Protein AF-A2BHP4-F1 (afd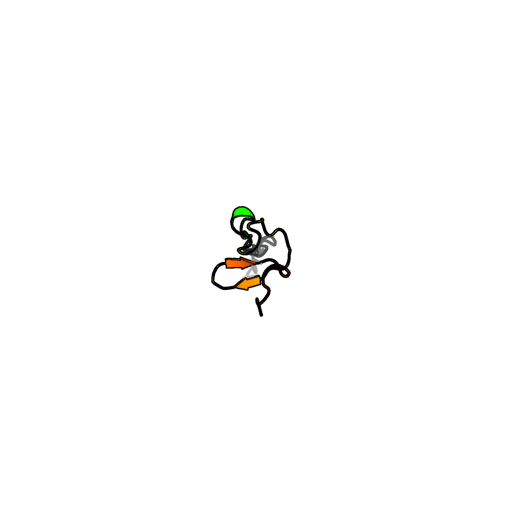b_monomer_lite)

pLDDT: mean 71.38, std 14.59, range [43.28, 90.25]

Sequence (59 aa):
MSSAIERKSLDPSEEPVDEVLQIPPSLLTCGGCQQNIGDRYFLKAIDQYWHEDCLSCDL

Foldseek 3Di:
DDDDDPPPPDPPPPDPPPPPPPVPQVQQAAPQPRDGDPDPDWDQDPNHIHRPVRPDDDD

InterPro domains:
  IPR001781 Zinc finger, LIM-type [PF00412] (30-57)
  IPR001781 Zinc finger, LIM-type [PS50023] (28-59)
  IPR050945 LMO/RBTN Transcription Factors [PTHR45787] (2-59)

Secondary structure (DSSP, 8-state):
-----------TT-----------GGG-BBTTT--B---SS-EEETTEEE-TTT-----

Organism: Mus musculus (NCBI:txid10090)

Radius of gyration: 23.87 Å; chains: 1; bounding box: 29×21×81 Å

Structure (mmCIF, N/CA/C/O backbone):
data_AF-A2BHP4-F1
#
_entry.id   AF-A2BHP4-F1
#
loop_
_atom_site.group_PDB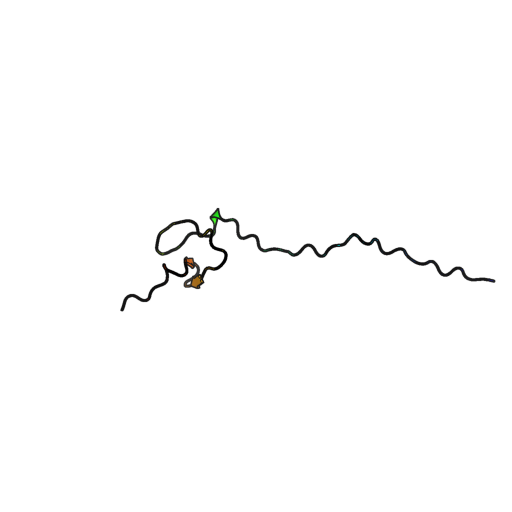
_atom_site.id
_atom_site.type_symbol
_atom_site.label_atom_id
_atom_site.label_alt_id
_atom_site.label_comp_id
_atom_site.label_asym_id
_atom_site.label_entity_id
_atom_site.label_seq_id
_atom_site.pdbx_PDB_ins_code
_atom_site.Cartn_x
_atom_site.Cartn_y
_atom_site.Cartn_z
_atom_site.occupancy
_atom_site.B_iso_or_equiv
_atom_site.auth_seq_id
_atom_site.auth_comp_id
_atom_site.auth_asym_id
_atom_site.auth_atom_id
_atom_site.pdbx_PDB_model_num
ATOM 1 N N . MET A 1 1 ? -12.478 -13.758 66.490 1.00 49.69 1 MET A N 1
ATOM 2 C CA . MET A 1 1 ? -11.762 -12.888 65.533 1.00 49.69 1 MET A CA 1
ATOM 3 C C . MET A 1 1 ? -11.675 -13.634 64.211 1.00 49.69 1 MET A C 1
ATOM 5 O O . MET A 1 1 ? -10.762 -14.418 64.012 1.00 49.69 1 MET A O 1
ATOM 9 N N . SER A 1 2 ? -12.699 -13.511 63.372 1.00 43.28 2 SER A N 1
ATOM 10 C CA . SER A 1 2 ? -12.794 -14.268 62.120 1.00 43.28 2 SER A CA 1
ATOM 11 C C . SER A 1 2 ? -12.618 -13.276 60.981 1.00 43.28 2 SER A C 1
ATOM 13 O O . SER A 1 2 ? -13.517 -12.483 60.716 1.00 43.28 2 SER A O 1
ATOM 15 N N . SER A 1 3 ? -11.426 -13.251 60.390 1.00 49.59 3 SER A N 1
ATOM 16 C CA . SER A 1 3 ? -11.084 -12.337 59.301 1.00 49.59 3 SER A CA 1
ATOM 17 C C . SER A 1 3 ? -11.823 -12.751 58.030 1.00 49.59 3 SER A C 1
ATOM 19 O O . SER A 1 3 ? -11.592 -13.839 57.503 1.00 49.59 3 SER A O 1
ATOM 21 N N . ALA A 1 4 ? -12.728 -11.896 57.557 1.00 60.28 4 ALA A N 1
ATOM 22 C CA . ALA A 1 4 ? -13.376 -12.051 56.263 1.00 60.28 4 ALA A CA 1
ATOM 23 C C . ALA A 1 4 ? -12.336 -11.836 55.153 1.00 60.28 4 ALA A C 1
ATOM 25 O O . ALA A 1 4 ? -11.639 -10.823 55.120 1.00 60.28 4 ALA A O 1
ATOM 26 N N . ILE A 1 5 ? -12.199 -12.821 54.269 1.00 64.50 5 ILE A N 1
ATOM 27 C CA . ILE A 1 5 ? -11.338 -12.739 53.091 1.00 64.50 5 ILE A CA 1
ATOM 28 C C . ILE A 1 5 ? -12.157 -12.029 52.013 1.00 64.50 5 ILE A 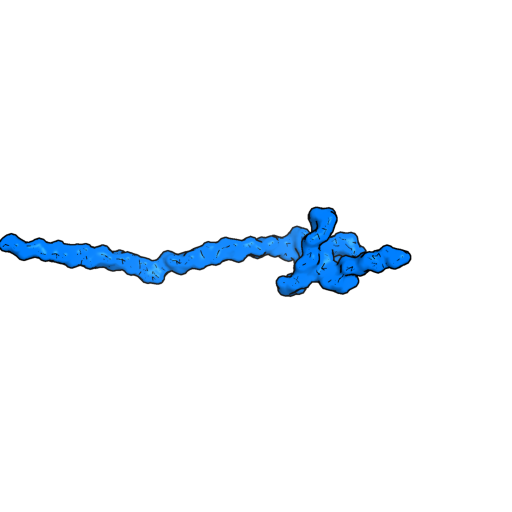C 1
ATOM 30 O O . ILE A 1 5 ? -13.005 -12.646 51.370 1.00 64.50 5 ILE A O 1
ATOM 34 N N . GLU A 1 6 ? -11.932 -10.724 51.864 1.00 63.44 6 GLU A N 1
ATOM 35 C CA . GLU A 1 6 ? -12.560 -9.886 50.839 1.00 63.44 6 GLU A CA 1
ATOM 36 C C . GLU A 1 6 ? -12.064 -10.333 49.456 1.00 63.44 6 GLU A C 1
ATOM 38 O O . GLU A 1 6 ? -10.956 -10.008 49.011 1.00 63.44 6 GLU A O 1
ATOM 43 N N . ARG A 1 7 ? -12.872 -11.152 48.780 1.00 61.28 7 ARG A N 1
ATOM 44 C CA . ARG A 1 7 ? -12.645 -11.533 47.388 1.00 61.28 7 ARG A CA 1
ATOM 45 C C . ARG A 1 7 ? -12.967 -10.320 46.527 1.00 61.28 7 ARG A C 1
ATOM 47 O O . ARG A 1 7 ? -14.114 -10.105 46.161 1.00 61.28 7 ARG A O 1
ATOM 54 N N . LYS A 1 8 ? -11.941 -9.529 46.219 1.00 56.06 8 LYS A N 1
ATOM 55 C CA . LYS A 1 8 ? -11.990 -8.498 45.182 1.00 56.06 8 LYS A CA 1
ATOM 56 C C . LYS A 1 8 ? -12.496 -9.128 43.876 1.00 56.06 8 LYS A C 1
ATOM 58 O O . LYS A 1 8 ? -11.777 -9.888 43.232 1.00 56.06 8 LYS A O 1
ATOM 63 N N . SER A 1 9 ? -13.751 -8.862 43.530 1.00 53.19 9 SER A N 1
ATOM 64 C CA . SER A 1 9 ? -14.306 -9.156 42.213 1.00 53.19 9 SER A CA 1
ATOM 65 C C . SER A 1 9 ? -13.528 -8.320 41.206 1.00 53.19 9 SER A C 1
ATOM 67 O O . SER A 1 9 ? -13.703 -7.108 41.137 1.00 53.19 9 SER A O 1
ATOM 69 N N . LEU A 1 10 ? -12.592 -8.952 40.505 1.00 56.50 10 LEU A N 1
ATOM 70 C CA . LEU A 1 10 ? -11.985 -8.368 39.319 1.00 56.50 10 LEU A CA 1
ATOM 71 C C . LEU A 1 10 ? -13.070 -8.401 38.244 1.00 56.50 10 LEU A C 1
ATOM 73 O O . LEU A 1 10 ? -13.598 -9.471 37.937 1.00 56.50 10 LEU A O 1
ATOM 77 N N . ASP A 1 11 ? -13.464 -7.217 37.788 1.00 55.91 11 ASP A N 1
ATOM 78 C CA . ASP A 1 11 ? -14.434 -7.033 36.717 1.00 55.91 11 ASP A CA 1
ATOM 79 C C . ASP A 1 11 ? -13.998 -7.850 35.480 1.00 55.91 11 ASP A C 1
ATOM 81 O O . ASP A 1 11 ? -12.827 -7.766 35.100 1.00 55.91 11 ASP A O 1
ATOM 85 N N . PRO A 1 12 ? -14.869 -8.679 34.874 1.00 51.75 12 PRO A N 1
ATOM 86 C CA . PRO A 1 12 ? -14.490 -9.523 33.742 1.00 51.75 12 PRO A CA 1
ATOM 87 C C . PRO A 1 12 ? -14.285 -8.766 32.417 1.00 51.75 12 PRO A C 1
ATOM 89 O O . PRO A 1 12 ? -14.056 -9.429 31.410 1.00 51.75 12 PRO A O 1
ATOM 92 N N . SER A 1 13 ? -14.402 -7.433 32.375 1.00 48.38 13 SER A N 1
ATOM 93 C CA . SER A 1 13 ? -14.651 -6.711 31.114 1.00 48.38 13 SER A CA 1
ATOM 94 C C . SER A 1 13 ? -13.466 -5.944 30.527 1.00 48.38 13 SER A C 1
ATOM 96 O O . SER A 1 13 ? -13.638 -5.283 29.505 1.00 48.38 13 SER A O 1
ATOM 98 N N . GLU A 1 14 ? -12.267 -6.033 31.102 1.00 55.41 14 GLU A N 1
ATOM 99 C CA . GLU A 1 14 ? -11.074 -5.421 30.499 1.00 55.41 14 GLU A CA 1
ATOM 100 C C . GLU A 1 14 ? -10.522 -6.346 29.400 1.00 55.41 14 GLU A C 1
ATOM 102 O O . GLU A 1 14 ? -9.480 -6.990 29.547 1.00 55.41 14 GLU A O 1
ATOM 107 N N . GLU A 1 15 ? -11.273 -6.465 28.305 1.00 51.88 15 GLU A N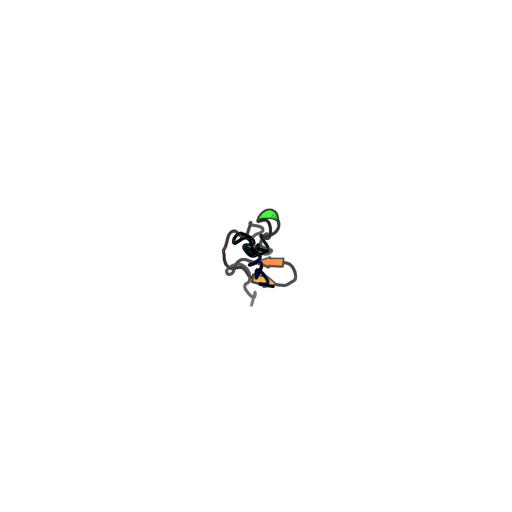 1
ATOM 108 C CA . GLU A 1 15 ? -10.789 -7.094 27.079 1.00 51.88 15 GLU A CA 1
ATOM 109 C C . GLU A 1 15 ? -9.562 -6.300 26.601 1.00 51.88 15 GLU A C 1
ATOM 111 O O . GLU A 1 15 ? -9.621 -5.065 26.557 1.00 51.88 15 GLU A O 1
ATOM 116 N N . PRO A 1 16 ? -8.432 -6.952 26.266 1.00 58.62 16 PRO A N 1
ATOM 117 C CA . PRO A 1 16 ? -7.300 -6.244 25.699 1.00 58.62 16 PRO A CA 1
ATOM 118 C C . PRO A 1 16 ? -7.781 -5.596 24.404 1.00 58.62 16 PRO A C 1
ATOM 120 O O . PRO A 1 16 ? -8.137 -6.286 23.450 1.00 58.62 16 PRO A O 1
ATOM 123 N N . VAL A 1 17 ? -7.833 -4.265 24.393 1.00 54.75 17 VAL A N 1
ATOM 124 C CA . VAL A 1 17 ? -8.004 -3.501 23.165 1.00 54.75 17 VAL A CA 1
ATOM 125 C C . VAL A 1 17 ? -6.799 -3.832 22.299 1.00 54.75 17 VAL A C 1
ATOM 127 O O . VAL A 1 17 ? -5.704 -3.316 22.501 1.00 54.75 17 VAL A O 1
ATOM 130 N N . ASP A 1 18 ? -6.973 -4.796 21.400 1.00 57.06 18 ASP A N 1
ATOM 131 C CA . ASP A 1 18 ? -6.002 -5.075 20.361 1.00 57.06 18 ASP A CA 1
ATOM 132 C C . ASP A 1 18 ? -5.866 -3.746 19.616 1.00 57.06 18 ASP A C 1
ATOM 134 O O . ASP A 1 18 ? -6.828 -3.269 19.003 1.00 57.06 18 ASP A O 1
ATOM 138 N N . GLU A 1 19 ? -4.726 -3.069 19.780 1.00 48.19 19 GLU A N 1
ATOM 139 C CA . GLU A 1 19 ? -4.378 -1.886 19.003 1.00 48.19 19 GLU A CA 1
ATOM 140 C C . GLU A 1 19 ? -4.149 -2.364 17.571 1.00 48.19 19 GLU A C 1
ATOM 142 O O . GLU A 1 19 ? -3.023 -2.452 17.078 1.00 48.19 19 GLU A O 1
ATOM 147 N N . VAL A 1 20 ? -5.241 -2.738 16.899 1.00 60.84 20 VAL A N 1
ATOM 148 C CA . VAL A 1 20 ? -5.249 -3.016 15.479 1.00 60.84 20 VAL A CA 1
ATOM 149 C C . VAL A 1 20 ? -4.811 -1.701 14.872 1.00 60.84 20 VAL A C 1
ATOM 151 O O . VAL A 1 20 ? -5.562 -0.726 14.873 1.00 60.84 20 VAL A O 1
ATOM 154 N N . LEU A 1 21 ? -3.566 -1.655 14.403 1.00 58.06 21 LEU A N 1
ATOM 155 C CA . LEU A 1 21 ? -3.057 -0.591 13.556 1.00 58.06 21 LEU A CA 1
ATOM 156 C C . LEU A 1 21 ? -3.896 -0.627 12.274 1.00 58.06 21 LEU A C 1
ATOM 158 O O . LEU A 1 21 ? -3.485 -1.175 11.256 1.00 58.06 21 LEU A O 1
ATOM 162 N N . GLN A 1 22 ? -5.122 -0.110 12.342 1.00 58.25 22 GLN A N 1
ATOM 163 C CA . GLN A 1 22 ? -6.005 0.099 11.214 1.00 58.25 22 GLN A CA 1
ATOM 164 C C . GLN A 1 22 ? -5.385 1.252 10.444 1.00 58.25 22 GLN A C 1
ATOM 166 O O . GLN A 1 22 ? -5.774 2.407 10.612 1.00 58.25 22 GLN A O 1
ATOM 171 N N . ILE A 1 23 ? -4.350 0.952 9.655 1.00 63.78 23 ILE A N 1
ATOM 172 C CA . ILE A 1 23 ? -3.808 1.902 8.697 1.00 63.78 23 ILE A CA 1
ATOM 173 C C . ILE A 1 23 ? -5.013 2.351 7.868 1.00 63.78 23 ILE A C 1
ATOM 175 O O . ILE A 1 23 ? -5.660 1.504 7.243 1.00 63.78 23 ILE A O 1
ATOM 179 N N . PRO A 1 24 ? -5.398 3.636 7.928 1.00 62.66 24 PRO A N 1
ATOM 180 C CA . PRO A 1 24 ? -6.582 4.083 7.230 1.00 62.66 24 PRO A CA 1
ATOM 181 C C . PRO A 1 24 ? -6.373 3.794 5.741 1.00 62.66 24 PRO A C 1
ATOM 183 O O . PRO A 1 24 ? -5.284 4.059 5.221 1.00 62.66 24 PRO A O 1
ATOM 186 N N . PRO A 1 25 ? -7.384 3.253 5.041 1.00 63.12 25 PRO A N 1
ATOM 187 C CA . PRO A 1 25 ? -7.242 2.842 3.647 1.00 63.12 25 PRO A CA 1
ATOM 188 C C . PRO A 1 25 ? -6.758 3.993 2.762 1.00 63.12 25 PRO A C 1
ATOM 190 O O . PRO A 1 25 ? -6.071 3.754 1.781 1.00 63.12 25 PRO A O 1
ATOM 193 N N . SER A 1 26 ? -7.013 5.245 3.154 1.00 66.38 26 SER A N 1
ATOM 194 C CA . SER A 1 26 ? -6.502 6.455 2.504 1.00 66.38 26 SER A CA 1
ATOM 195 C C . SER A 1 26 ? -4.970 6.588 2.464 1.00 66.38 26 SER A C 1
ATOM 197 O O . SER A 1 26 ? -4.470 7.286 1.588 1.00 66.38 26 SER A O 1
ATOM 199 N N . LEU A 1 27 ? -4.215 5.940 3.360 1.00 71.25 27 LEU A N 1
ATOM 200 C CA . LEU A 1 27 ? -2.740 5.940 3.352 1.00 71.25 27 LEU A CA 1
ATOM 201 C C . LEU A 1 27 ? -2.137 4.768 2.563 1.00 71.25 27 LEU A C 1
ATOM 203 O O . LEU A 1 27 ? -0.962 4.795 2.204 1.00 71.25 27 LEU A O 1
ATOM 207 N N . LEU A 1 28 ? -2.939 3.749 2.273 1.00 81.12 28 LEU A N 1
ATOM 208 C CA . LEU A 1 28 ? -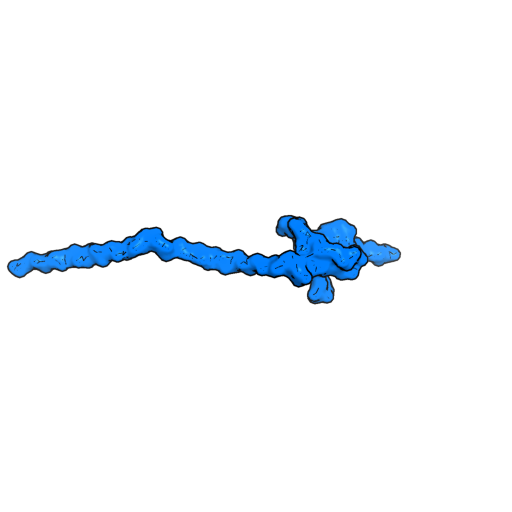2.554 2.557 1.529 1.00 81.12 28 LEU A CA 1
ATOM 209 C C . LEU A 1 28 ? -2.708 2.822 0.033 1.00 81.12 28 LEU A C 1
ATOM 211 O O . LEU A 1 28 ? -3.639 2.338 -0.596 1.00 81.12 28 LEU A O 1
ATOM 215 N N . THR A 1 29 ? -1.825 3.635 -0.541 1.00 86.81 29 THR A N 1
ATOM 216 C CA . THR A 1 29 ? -1.799 3.870 -1.993 1.00 86.81 29 THR A CA 1
ATOM 217 C C . THR A 1 29 ? -0.612 3.145 -2.605 1.00 86.81 29 THR A C 1
ATOM 219 O O . THR A 1 29 ? 0.514 3.287 -2.132 1.00 86.81 29 THR A O 1
ATOM 222 N N . CYS A 1 30 ? -0.859 2.369 -3.657 1.00 89.38 30 CYS A N 1
ATOM 223 C CA . CYS A 1 30 ? 0.187 1.643 -4.354 1.00 89.38 30 CYS A CA 1
ATOM 224 C C . CYS A 1 30 ? 1.088 2.592 -5.152 1.00 89.38 30 CYS A C 1
ATOM 226 O O . CYS A 1 30 ? 0.600 3.331 -6.005 1.00 89.38 30 CYS A O 1
ATOM 228 N N . GLY A 1 31 ? 2.403 2.521 -4.934 1.00 87.25 31 GLY A N 1
ATOM 229 C CA . GLY A 1 31 ? 3.390 3.328 -5.663 1.00 87.25 31 GLY A CA 1
ATOM 230 C C . GLY A 1 31 ? 3.509 3.015 -7.163 1.00 87.25 31 GLY A C 1
ATOM 231 O O . GLY A 1 31 ? 4.028 3.842 -7.905 1.00 87.25 31 GLY A O 1
ATOM 232 N N . GLY A 1 32 ? 3.025 1.852 -7.619 1.00 86.88 32 GLY A N 1
ATOM 233 C CA . GLY A 1 32 ? 3.088 1.429 -9.025 1.00 86.88 32 GLY A CA 1
ATOM 234 C C . GLY A 1 32 ? 1.848 1.800 -9.843 1.00 86.88 32 GLY A C 1
ATOM 235 O O . GLY A 1 32 ? 1.964 2.384 -10.916 1.00 86.88 32 GLY A O 1
ATOM 236 N N . CYS A 1 33 ? 0.649 1.484 -9.338 1.00 88.88 33 CYS A N 1
ATOM 237 C CA . CYS A 1 33 ? -0.616 1.734 -10.044 1.00 88.88 33 CYS A CA 1
ATOM 238 C C . CYS A 1 33 ? -1.403 2.950 -9.523 1.00 88.88 33 CYS A C 1
ATOM 240 O O . CYS A 1 33 ? -2.454 3.276 -10.071 1.00 88.88 33 CYS A O 1
ATOM 242 N N . GLN 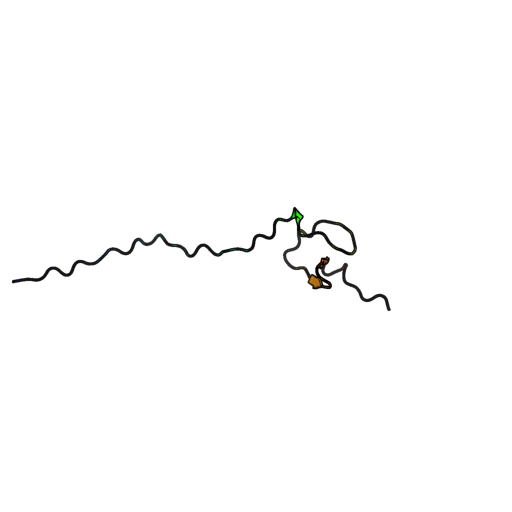A 1 34 ? -0.922 3.609 -8.462 1.00 86.50 34 GLN A N 1
ATOM 243 C CA . GLN A 1 34 ? -1.575 4.744 -7.797 1.00 86.50 34 GLN A CA 1
ATOM 244 C C . GLN A 1 34 ? -3.006 4.451 -7.304 1.00 86.50 34 GLN A C 1
ATOM 246 O O . GLN A 1 34 ? -3.799 5.369 -7.103 1.00 86.50 34 GLN A O 1
ATOM 251 N N . GLN A 1 35 ? -3.352 3.177 -7.097 1.00 85.31 35 GLN A N 1
ATOM 252 C CA . GLN A 1 35 ? -4.655 2.764 -6.572 1.00 85.31 35 GLN A CA 1
ATOM 253 C C . GLN A 1 35 ? -4.592 2.450 -5.077 1.00 85.31 35 GLN A C 1
ATOM 255 O O . GLN A 1 35 ? -3.529 2.120 -4.547 1.00 85.31 35 GLN A O 1
ATOM 260 N N . ASN A 1 36 ? -5.738 2.546 -4.400 1.00 84.69 36 ASN A N 1
ATOM 261 C CA . ASN A 1 36 ? -5.858 2.132 -3.008 1.00 84.69 36 ASN A CA 1
ATOM 262 C C . ASN A 1 36 ? -5.676 0.619 -2.864 1.00 84.69 36 ASN A C 1
ATOM 264 O O . ASN A 1 36 ? -6.324 -0.151 -3.568 1.00 84.69 36 ASN A O 1
ATOM 268 N N . ILE A 1 37 ? -4.849 0.223 -1.902 1.00 85.06 37 ILE A N 1
ATOM 269 C CA . ILE A 1 37 ? -4.605 -1.163 -1.526 1.00 85.06 37 ILE A CA 1
ATOM 270 C C . ILE A 1 37 ? -5.664 -1.553 -0.499 1.00 85.06 37 ILE A C 1
ATOM 272 O O . ILE A 1 37 ? -5.602 -1.164 0.668 1.00 85.06 37 ILE A O 1
ATOM 276 N N . GLY A 1 38 ? -6.679 -2.274 -0.972 1.00 81.31 38 GLY A N 1
ATOM 277 C CA . GLY A 1 38 ? -7.734 -2.864 -0.143 1.00 81.31 38 GLY A CA 1
ATOM 278 C C . GLY A 1 38 ? -7.436 -4.303 0.287 1.00 81.31 38 GLY A C 1
ATOM 279 O O . GLY A 1 38 ? -8.268 -4.921 0.951 1.00 81.31 38 GLY A O 1
ATOM 280 N N . ASP A 1 39 ? -6.284 -4.841 -0.114 1.00 79.94 39 ASP A N 1
ATOM 281 C CA . ASP A 1 39 ? -5.913 -6.230 0.120 1.00 79.94 39 ASP A CA 1
ATOM 282 C C . ASP A 1 39 ? -5.482 -6.493 1.561 1.00 79.94 39 ASP A C 1
ATOM 284 O O . ASP A 1 39 ? -4.914 -5.648 2.255 1.00 79.94 39 ASP A O 1
ATOM 288 N N . ARG A 1 40 ? -5.726 -7.729 2.010 1.00 79.62 40 ARG A N 1
ATOM 289 C CA . ARG A 1 40 ? -5.290 -8.205 3.331 1.00 79.62 40 ARG A CA 1
ATOM 290 C C . ARG A 1 40 ? -3.767 -8.323 3.429 1.00 79.62 40 ARG A C 1
ATOM 292 O O . ARG A 1 40 ? -3.223 -8.275 4.530 1.00 79.62 40 ARG A O 1
ATOM 299 N N . TYR A 1 41 ? -3.109 -8.514 2.291 1.00 78.12 41 TYR A N 1
ATOM 300 C CA . TYR A 1 41 ? -1.673 -8.701 2.174 1.00 78.12 41 TYR A CA 1
ATOM 301 C C . TYR A 1 41 ? -1.128 -7.673 1.190 1.00 78.12 41 TYR A C 1
ATOM 303 O O . TYR A 1 41 ? -1.657 -7.497 0.100 1.00 78.12 41 TYR A O 1
ATOM 311 N N . PHE A 1 42 ? -0.085 -6.964 1.602 1.00 86.19 42 PHE A N 1
ATOM 312 C CA . PHE A 1 42 ? 0.572 -5.954 0.787 1.00 86.19 42 PHE A CA 1
ATOM 313 C C . PHE A 1 42 ? 2.045 -5.872 1.155 1.00 86.19 42 PHE A C 1
ATOM 315 O O . PHE A 1 42 ? 2.472 -6.303 2.231 1.00 86.19 42 PHE A O 1
ATOM 322 N N . LEU A 1 43 ? 2.831 -5.303 0.251 1.00 87.25 43 LEU A N 1
ATOM 323 C CA . LEU A 1 43 ? 4.269 -5.167 0.408 1.00 87.25 43 LEU A CA 1
ATOM 324 C C . LEU A 1 43 ? 4.600 -3.728 0.810 1.00 87.25 43 LEU A C 1
ATOM 326 O O . LEU A 1 43 ? 4.074 -2.770 0.243 1.00 87.25 43 LEU A O 1
ATOM 330 N N . LYS A 1 44 ? 5.498 -3.567 1.786 1.00 85.94 44 LYS A N 1
ATOM 331 C CA . LYS A 1 44 ? 6.100 -2.272 2.121 1.00 85.94 44 LYS A CA 1
ATOM 332 C C . LYS A 1 44 ? 7.535 -2.262 1.611 1.00 85.94 44 LYS A C 1
ATOM 334 O O . LYS A 1 44 ? 8.373 -3.008 2.113 1.00 85.94 44 LYS A O 1
ATOM 339 N N . ALA A 1 45 ? 7.819 -1.402 0.642 1.00 84.75 45 ALA A N 1
ATOM 340 C CA . ALA A 1 45 ? 9.140 -1.260 0.044 1.00 84.75 45 ALA A CA 1
ATOM 341 C C . ALA A 1 45 ? 9.398 0.208 -0.307 1.00 84.75 45 ALA A C 1
ATOM 343 O O . ALA A 1 45 ? 8.485 0.912 -0.737 1.00 84.75 45 ALA A O 1
ATOM 344 N N . ILE A 1 46 ? 10.651 0.661 -0.173 1.00 83.88 46 ILE A N 1
ATOM 345 C CA . ILE A 1 46 ? 11.076 2.028 -0.539 1.00 83.88 46 ILE A CA 1
ATOM 346 C C . ILE A 1 46 ? 10.220 3.134 0.127 1.00 83.88 46 ILE A C 1
ATOM 348 O O . ILE A 1 46 ? 9.873 4.131 -0.496 1.00 83.88 46 ILE A O 1
ATOM 352 N N . ASP A 1 47 ? 9.821 2.921 1.387 1.00 82.50 47 ASP A N 1
ATOM 353 C CA . ASP A 1 47 ? 8.887 3.784 2.139 1.00 82.50 47 ASP A CA 1
ATOM 354 C C . ASP A 1 47 ? 7.488 3.964 1.515 1.00 82.50 47 ASP A C 1
ATOM 356 O O . ASP A 1 47 ? 6.693 4.775 1.985 1.00 82.50 47 ASP A O 1
ATOM 360 N N . GLN A 1 48 ? 7.139 3.146 0.520 1.00 84.94 48 GLN A N 1
ATOM 361 C CA . GLN A 1 48 ? 5.819 3.106 -0.102 1.00 84.94 48 GLN A CA 1
ATOM 362 C C . GLN A 1 48 ? 5.148 1.740 0.060 1.00 84.94 48 GLN A C 1
ATOM 364 O O . GLN A 1 48 ? 5.788 0.725 0.362 1.00 84.94 48 GLN A O 1
ATOM 369 N N . TYR A 1 49 ? 3.833 1.726 -0.140 1.00 87.50 49 TYR A N 1
ATOM 370 C CA . TYR A 1 49 ? 3.040 0.506 -0.172 1.00 87.50 49 TYR A CA 1
ATOM 371 C C . TYR A 1 49 ? 2.853 0.035 -1.611 1.00 87.50 49 TYR A C 1
ATOM 373 O O . TYR A 1 49 ? 2.775 0.837 -2.544 1.00 87.50 49 TYR A O 1
ATOM 381 N N . TRP A 1 50 ? 2.785 -1.277 -1.791 1.00 89.81 50 TRP A N 1
ATOM 382 C CA . TRP A 1 50 ? 2.660 -1.912 -3.091 1.00 89.81 50 TRP A CA 1
ATOM 383 C C . TRP A 1 50 ? 1.717 -3.105 -2.997 1.00 89.81 50 TRP A C 1
ATOM 385 O O . TRP A 1 50 ? 1.742 -3.843 -2.010 1.00 89.81 50 TRP A O 1
ATOM 395 N N . HIS A 1 51 ? 0.913 -3.306 -4.038 1.00 90.25 51 HIS A N 1
ATOM 396 C CA . HIS A 1 51 ? 0.251 -4.590 -4.240 1.00 90.25 51 HIS A CA 1
ATOM 397 C C . HIS A 1 51 ? 1.299 -5.677 -4.491 1.00 90.25 51 HIS A C 1
ATOM 399 O O . HIS A 1 51 ? 2.377 -5.388 -5.023 1.00 90.25 51 HIS A O 1
ATOM 405 N N . GLU A 1 52 ? 0.951 -6.917 -4.155 1.00 86.81 52 GLU A N 1
ATOM 406 C CA . GLU A 1 52 ? 1.759 -8.100 -4.466 1.00 86.81 52 GLU A CA 1
ATOM 407 C C . GLU A 1 52 ? 2.123 -8.185 -5.957 1.00 86.81 52 GLU A C 1
ATOM 409 O O . GLU A 1 52 ? 3.263 -8.500 -6.285 1.00 86.81 52 GLU A O 1
ATOM 414 N N . ASP A 1 53 ? 1.209 -7.778 -6.842 1.00 84.19 53 ASP A N 1
ATOM 415 C CA . ASP A 1 53 ? 1.421 -7.779 -8.293 1.00 84.19 53 ASP A CA 1
ATOM 416 C C . ASP A 1 53 ? 2.160 -6.538 -8.825 1.00 84.19 53 ASP A C 1
ATOM 418 O O . ASP A 1 53 ? 2.746 -6.566 -9.907 1.00 84.19 53 ASP A O 1
ATOM 422 N N . CYS A 1 54 ? 2.132 -5.413 -8.102 1.00 86.06 54 CYS A N 1
ATOM 423 C CA . CYS A 1 54 ? 2.702 -4.155 -8.603 1.00 86.06 54 CYS A CA 1
ATOM 424 C C . CYS A 1 54 ? 4.200 -4.009 -8.322 1.00 86.06 54 CYS A C 1
ATOM 426 O O . CYS A 1 54 ? 4.865 -3.232 -9.005 1.00 86.06 54 CYS A O 1
ATOM 428 N N . LEU A 1 55 ? 4.740 -4.711 -7.323 1.00 83.12 55 LEU A N 1
ATOM 429 C CA . LEU A 1 55 ? 6.171 -4.681 -7.019 1.00 83.12 55 LEU A CA 1
ATOM 430 C C . LEU A 1 55 ? 6.900 -5.772 -7.815 1.00 83.12 55 LEU A C 1
ATOM 432 O O . LEU A 1 55 ? 7.241 -6.828 -7.287 1.00 83.12 55 LEU A O 1
ATOM 436 N N . SER A 1 56 ? 7.151 -5.492 -9.091 1.00 79.25 56 SER A N 1
ATOM 437 C CA . SER A 1 56 ? 7.955 -6.344 -9.973 1.00 79.25 56 SER A CA 1
ATOM 438 C C . SER A 1 56 ? 9.328 -5.712 -10.211 1.00 79.25 56 SER A C 1
ATOM 440 O O . SER A 1 56 ? 9.431 -4.497 -10.364 1.00 79.25 56 SER A O 1
ATOM 442 N N . CYS A 1 57 ? 10.396 -6.513 -10.255 1.00 81.94 57 CYS A N 1
ATOM 443 C CA . CYS A 1 57 ? 11.678 -6.028 -10.766 1.00 81.94 57 CYS A CA 1
ATOM 444 C C . CYS A 1 57 ? 11.586 -5.873 -12.291 1.00 81.94 57 CYS A C 1
ATOM 446 O O . CYS A 1 57 ? 11.373 -6.866 -12.984 1.00 81.94 57 CYS A O 1
ATOM 448 N N . ASP A 1 58 ? 11.770 -4.653 -12.801 1.00 68.00 58 ASP A N 1
ATOM 449 C CA . ASP A 1 58 ? 12.111 -4.418 -14.210 1.00 68.00 58 ASP A CA 1
ATOM 450 C C . ASP A 1 58 ? 13.494 -5.042 -14.460 1.00 68.00 58 ASP A C 1
ATOM 452 O O . ASP A 1 58 ? 14.467 -4.695 -13.785 1.00 68.00 58 ASP A O 1
ATOM 456 N N . LEU A 1 59 ? 13.545 -6.035 -15.348 1.00 54.16 59 LEU A N 1
ATOM 457 C CA . LEU A 1 59 ? 14.753 -6.784 -15.702 1.00 54.16 59 LEU A CA 1
ATOM 458 C C . LEU A 1 59 ? 15.691 -5.956 -16.590 1.00 54.16 59 LEU A C 1
ATOM 460 O O . LEU A 1 59 ? 15.187 -5.340 -17.557 1.00 54.16 59 LEU A O 1
#